Protein AF-A0A0N4UDX7-F1 (afdb_monomer)

Radius of gyration: 14.21 Å; Cα contacts (8 Å, |Δi|>4): 284; chains: 1; bounding box: 37×34×41 Å

Sequence (133 aa):
MCADGSTQYSYRESINDFSKIEVAGKAIMSLNCESLGPSGANICVCTPSRICYRGNNTGMSILLASYCTKDLIPLCGVYGKISGNNADDALVSNNHPPITVGSQFAAGSLKPIPNGFINIASVSCGNCAPVLC

Foldseek 3Di:
DPPPPDDDDDDPDADQAVVCCVVVVQFPDKDQQCPPDPRGFWKWFAAPVQFIWTWPDRQKMKTWHFYFHPVPPTDTAIKIQMDGDDQQTWTDGPPDDTQTNPQQDDVPGSRGDVPNIGGTPDMDTHDDDGDDD

Secondary structure (DSSP, 8-state):
--TT---PPPPS-----HHHHHHTT--SEEEE-TTSSTT---EEEE-TTS-EEEESSTT-EEEEEEEEESSSTTEEEEEEEEE-SSTT-EEE-SSS--EEGGGSB-TTS-PBPTTTS-B-SEEEESS------

Structure (mmCIF, N/CA/C/O backbone):
data_AF-A0A0N4UDX7-F1
#
_entry.id   AF-A0A0N4UDX7-F1
#
loop_
_atom_site.group_PDB
_atom_site.id
_atom_site.type_symbol
_atom_site.label_atom_id
_atom_site.label_alt_id
_atom_site.label_comp_id
_atom_site.label_asym_id
_atom_site.label_entity_id
_atom_site.label_seq_id
_atom_site.pdbx_PDB_ins_code
_atom_site.Cartn_x
_atom_site.Cartn_y
_atom_site.Cartn_z
_atom_site.occupancy
_atom_site.B_iso_or_equiv
_atom_site.auth_seq_id
_atom_site.auth_comp_id
_atom_site.auth_asym_id
_atom_site.auth_atom_id
_atom_site.pdbx_PDB_model_num
ATOM 1 N N . MET A 1 1 ? -22.755 -10.085 -2.906 1.00 30.58 1 MET A N 1
ATOM 2 C CA . MET A 1 1 ? -22.379 -9.454 -4.187 1.00 30.58 1 MET A CA 1
ATOM 3 C C . MET A 1 1 ? -22.603 -7.966 -4.023 1.00 30.58 1 MET A C 1
ATOM 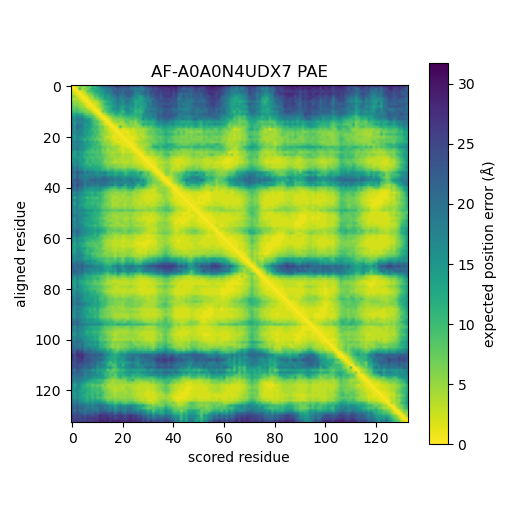5 O O . MET A 1 1 ? -23.738 -7.586 -3.767 1.00 30.58 1 MET A O 1
ATOM 9 N N . CYS A 1 2 ? -21.547 -7.155 -4.063 1.00 35.22 2 CYS A N 1
ATOM 10 C CA . CYS A 1 2 ? -21.717 -5.714 -4.241 1.00 35.22 2 CYS A CA 1
ATOM 11 C C . CYS A 1 2 ? -22.194 -5.481 -5.681 1.00 35.22 2 CYS A C 1
ATOM 13 O O . CYS A 1 2 ? -21.813 -6.237 -6.580 1.00 35.22 2 CYS A O 1
ATOM 15 N N . ALA A 1 3 ? -23.090 -4.519 -5.885 1.00 37.66 3 ALA A N 1
ATOM 16 C CA . ALA A 1 3 ? -23.877 -4.403 -7.115 1.00 37.66 3 ALA A CA 1
ATOM 17 C C . ALA A 1 3 ? -23.062 -3.984 -8.358 1.00 37.66 3 ALA A C 1
ATOM 19 O O . ALA A 1 3 ? -23.605 -3.960 -9.459 1.00 37.66 3 ALA A O 1
ATOM 20 N N . ASP A 1 4 ? -21.772 -3.686 -8.206 1.00 41.84 4 ASP A N 1
ATOM 21 C CA . ASP A 1 4 ? -20.921 -3.055 -9.216 1.00 41.84 4 ASP A CA 1
ATOM 22 C C . ASP A 1 4 ? -19.752 -3.928 -9.715 1.00 41.84 4 ASP A C 1
ATOM 24 O O . ASP A 1 4 ? -18.905 -3.465 -10.476 1.00 41.84 4 ASP A O 1
ATOM 28 N N . GLY A 1 5 ? -19.704 -5.208 -9.331 1.00 33.12 5 GLY A N 1
ATOM 29 C CA . GLY A 1 5 ? -18.644 -6.127 -9.760 1.00 33.12 5 GLY A CA 1
ATOM 30 C C . GLY A 1 5 ? -17.370 -6.070 -8.911 1.00 33.12 5 GLY A C 1
ATOM 31 O O . GLY A 1 5 ? -16.365 -6.674 -9.286 1.00 33.12 5 GLY A O 1
ATOM 32 N N . SER A 1 6 ? -17.397 -5.405 -7.753 1.00 37.47 6 SER A N 1
ATOM 33 C CA . SER A 1 6 ? -16.295 -5.481 -6.793 1.00 37.47 6 SER A CA 1
ATOM 34 C C . SER A 1 6 ? -16.147 -6.888 -6.183 1.00 37.47 6 SER A C 1
ATOM 36 O O . SER A 1 6 ? -17.111 -7.555 -5.786 1.00 37.47 6 SER A O 1
ATOM 38 N N . THR A 1 7 ? -14.899 -7.364 -6.121 1.00 44.91 7 THR A N 1
ATOM 39 C CA . THR A 1 7 ? -14.547 -8.688 -5.595 1.00 44.91 7 THR A CA 1
ATOM 40 C C . THR A 1 7 ? -14.699 -8.718 -4.074 1.00 44.91 7 THR A C 1
ATOM 42 O O . THR A 1 7 ? -13.936 -8.079 -3.351 1.00 44.91 7 THR A O 1
ATOM 45 N N . GLN A 1 8 ? -15.659 -9.495 -3.565 1.00 42.19 8 GLN A N 1
ATOM 46 C CA . GLN A 1 8 ? -15.734 -9.814 -2.137 1.00 42.19 8 GLN A CA 1
ATOM 47 C C . GLN A 1 8 ? -14.728 -10.919 -1.802 1.00 42.19 8 GLN A C 1
ATOM 49 O O . GLN A 1 8 ? -14.833 -12.041 -2.299 1.00 42.19 8 GLN A O 1
ATOM 54 N N . TYR A 1 9 ? -13.773 -10.623 -0.924 1.00 47.94 9 TYR A N 1
ATOM 55 C CA . TYR A 1 9 ? -12.819 -11.613 -0.432 1.00 47.94 9 TYR A CA 1
ATOM 56 C C . TYR A 1 9 ? -13.367 -12.300 0.817 1.00 47.94 9 TYR A C 1
ATOM 58 O O . TYR A 1 9 ? -13.677 -11.653 1.814 1.00 47.94 9 TYR A O 1
ATOM 66 N N . SER A 1 10 ? -13.506 -13.625 0.752 1.00 45.38 10 SER A N 1
ATOM 67 C CA . SER A 1 10 ? -13.943 -14.443 1.886 1.00 45.38 10 SER A CA 1
ATOM 68 C C . SER A 1 10 ? -12.745 -15.012 2.641 1.00 45.38 10 SER A C 1
ATOM 70 O O . SER A 1 10 ? -11.869 -15.651 2.059 1.00 45.38 10 SER A O 1
ATOM 72 N N . TYR A 1 11 ? -12.730 -14.789 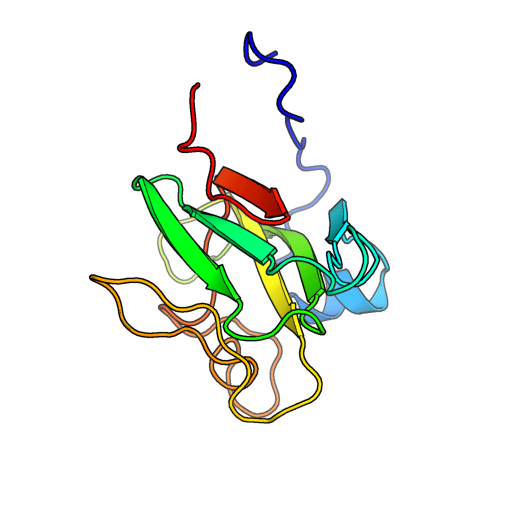3.953 1.00 49.38 11 TYR A N 1
ATOM 73 C CA . TYR A 1 11 ? -11.699 -15.244 4.881 1.00 49.38 11 TYR A CA 1
ATOM 74 C C . TYR A 1 11 ? -11.748 -16.771 5.025 1.00 49.38 11 TYR A C 1
ATOM 76 O O . TYR A 1 11 ? -12.754 -17.307 5.485 1.00 49.38 11 TYR A O 1
ATOM 84 N N . ARG A 1 12 ? -10.674 -17.486 4.665 1.00 47.91 12 ARG A N 1
ATOM 85 C CA . ARG A 1 12 ? -10.526 -18.905 5.050 1.00 47.91 12 ARG A CA 1
ATOM 86 C C . ARG A 1 12 ? -9.762 -19.082 6.361 1.00 47.91 12 ARG A C 1
ATOM 88 O O . ARG A 1 12 ? -10.064 -20.010 7.100 1.00 47.91 12 ARG A O 1
ATOM 95 N N . GLU A 1 13 ? -8.812 -18.198 6.670 1.00 53.88 13 GLU A N 1
ATOM 96 C CA . GLU A 1 13 ? -7.964 -18.306 7.861 1.00 53.88 13 GLU A CA 1
ATOM 97 C C . GLU A 1 13 ? -7.596 -16.927 8.425 1.00 53.88 13 GLU A C 1
ATOM 99 O O . GLU A 1 13 ? -7.235 -16.013 7.682 1.00 53.88 13 GLU A O 1
ATOM 104 N N . SER A 1 14 ? -7.652 -16.783 9.753 1.00 55.31 14 SER A N 1
ATOM 105 C CA . SER A 1 14 ? -7.130 -15.612 10.463 1.00 55.31 14 SER A CA 1
ATOM 106 C C . SER A 1 14 ? -5.610 -15.712 10.561 1.00 55.31 14 SER A C 1
ATOM 108 O O . SER A 1 14 ? -5.074 -16.429 11.408 1.00 55.31 14 SER A O 1
ATOM 110 N N . ILE A 1 15 ? -4.902 -14.991 9.696 1.00 61.47 15 ILE A N 1
ATOM 111 C CA . ILE A 1 15 ? -3.450 -14.862 9.791 1.00 61.47 15 ILE A CA 1
ATOM 112 C C . ILE A 1 15 ? -3.137 -13.556 10.529 1.00 61.47 15 ILE A C 1
ATOM 114 O O . ILE A 1 15 ? -3.552 -12.486 10.098 1.00 61.47 15 ILE A O 1
ATOM 118 N N . ASN A 1 16 ? -2.407 -13.664 11.645 1.00 66.25 16 ASN A N 1
ATOM 119 C CA . ASN A 1 16 ? -1.982 -12.528 12.485 1.00 66.25 16 ASN A CA 1
ATOM 120 C C . ASN A 1 16 ? -0.508 -12.145 12.242 1.00 66.25 16 ASN A C 1
ATOM 122 O O . ASN A 1 16 ? 0.108 -11.470 13.060 1.00 66.25 16 ASN A O 1
ATOM 126 N N . ASP A 1 17 ? 0.092 -12.663 11.171 1.00 69.25 17 ASP A N 1
ATOM 127 C CA . ASP A 1 17 ? 1.477 -12.399 10.794 1.00 69.25 17 ASP A CA 1
ATOM 128 C C . ASP A 1 17 ? 1.576 -12.292 9.271 1.00 69.25 17 ASP A C 1
ATOM 130 O O . ASP A 1 17 ? 1.399 -13.285 8.560 1.00 69.25 17 ASP A O 1
ATOM 134 N N . PHE A 1 18 ? 1.844 -11.088 8.764 1.00 71.94 18 PHE A N 1
ATOM 135 C CA . PHE A 1 18 ? 1.872 -10.850 7.325 1.00 71.94 18 PHE A CA 1
ATOM 136 C C . PHE A 1 18 ? 3.025 -11.598 6.631 1.00 71.94 18 PHE A C 1
ATOM 138 O O . PHE A 1 18 ? 2.907 -11.942 5.458 1.00 71.94 18 PHE A O 1
ATOM 145 N N . SER A 1 19 ? 4.091 -11.970 7.356 1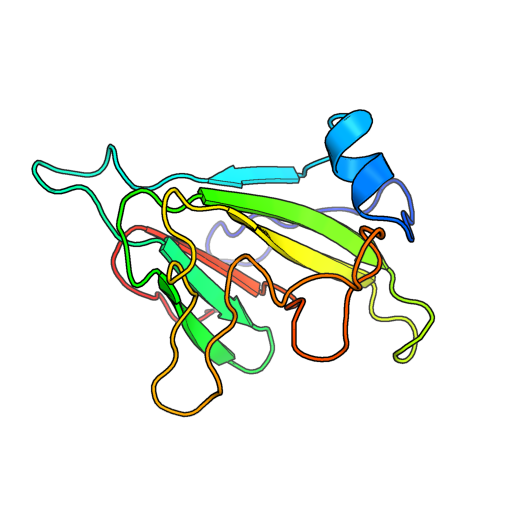.00 69.56 19 SER A N 1
ATOM 146 C CA . SER A 1 19 ? 5.158 -12.820 6.802 1.00 69.56 19 SER A CA 1
ATOM 147 C C . SER A 1 19 ? 4.639 -14.180 6.356 1.00 69.56 19 SER A C 1
ATOM 149 O O . SER A 1 19 ? 5.027 -14.685 5.307 1.00 69.56 19 SER A O 1
ATOM 151 N N . LYS A 1 20 ? 3.704 -14.760 7.115 1.00 69.00 20 LYS A N 1
ATOM 152 C CA . LYS A 1 20 ? 3.108 -16.056 6.784 1.00 69.00 20 LYS A CA 1
ATOM 153 C C . LYS A 1 20 ? 2.243 -15.965 5.541 1.00 69.00 20 LYS A C 1
ATOM 155 O O . LYS A 1 20 ? 2.138 -16.946 4.820 1.00 69.00 20 LYS A O 1
ATOM 160 N N . ILE A 1 21 ? 1.634 -14.809 5.292 1.00 71.50 21 ILE A N 1
ATOM 161 C CA . ILE A 1 21 ? 0.863 -14.559 4.074 1.00 71.50 21 ILE A CA 1
ATOM 162 C C . ILE A 1 21 ? 1.797 -14.569 2.865 1.00 71.50 21 ILE A C 1
ATOM 164 O O . ILE A 1 21 ? 1.525 -15.275 1.896 1.00 71.50 21 ILE A O 1
ATOM 168 N N . GLU A 1 22 ? 2.894 -13.816 2.940 1.00 68.94 22 GLU A N 1
ATOM 169 C CA . GLU A 1 22 ? 3.866 -13.689 1.854 1.00 68.94 22 GLU A CA 1
ATOM 170 C C . GLU A 1 22 ? 4.586 -15.017 1.580 1.00 68.94 22 GLU A C 1
ATOM 172 O O . GLU A 1 22 ? 4.577 -15.499 0.451 1.00 68.94 22 GLU A O 1
ATOM 177 N N . VAL A 1 23 ? 5.115 -15.672 2.619 1.00 71.75 23 VAL A N 1
ATOM 178 C CA . VAL A 1 23 ? 5.849 -16.946 2.500 1.00 71.75 23 VAL A CA 1
ATOM 179 C C . VAL A 1 23 ? 4.940 -18.101 2.077 1.00 71.75 23 VAL A C 1
ATOM 181 O O . VAL A 1 23 ? 5.359 -18.949 1.293 1.00 71.75 23 VAL A O 1
ATOM 184 N N . ALA A 1 24 ? 3.697 -18.158 2.567 1.00 74.44 24 ALA A N 1
ATOM 185 C CA . ALA A 1 24 ? 2.769 -19.226 2.192 1.00 74.44 24 ALA A CA 1
ATOM 186 C C . ALA A 1 24 ? 2.049 -18.969 0.857 1.00 74.44 24 ALA A C 1
ATOM 188 O O . ALA A 1 24 ? 1.223 -19.792 0.465 1.00 74.44 24 ALA A O 1
ATOM 189 N N . GLY A 1 25 ? 2.291 -17.831 0.192 1.00 69.00 25 GLY A N 1
ATOM 190 C CA . GLY A 1 25 ? 1.577 -17.462 -1.032 1.00 69.00 25 GLY A CA 1
ATOM 191 C C . GLY A 1 25 ? 0.068 -17.298 -0.824 1.00 69.00 25 GLY A C 1
ATOM 192 O O . GLY A 1 25 ? -0.713 -17.542 -1.737 1.00 69.00 25 GLY A O 1
ATOM 193 N N . LYS A 1 26 ? -0.360 -16.905 0.384 1.00 73.69 26 LYS A N 1
ATOM 194 C CA . LYS A 1 26 ? -1.777 -16.719 0.755 1.00 73.69 26 LYS A CA 1
ATOM 195 C C . LYS A 1 26 ? -2.283 -15.299 0.495 1.00 73.69 26 LYS A C 1
ATOM 197 O O . LYS A 1 26 ? -3.330 -14.907 1.010 1.00 73.69 26 LYS A O 1
ATOM 202 N N . ALA A 1 27 ? -1.531 -14.513 -0.270 1.00 77.44 27 ALA A N 1
ATOM 203 C CA . ALA A 1 27 ? -2.005 -13.226 -0.734 1.00 77.44 27 ALA A CA 1
ATOM 204 C C . ALA A 1 27 ? -3.239 -13.412 -1.620 1.00 77.44 27 ALA A C 1
ATOM 206 O O . ALA A 1 27 ? -3.346 -14.363 -2.390 1.00 77.44 27 ALA A O 1
ATOM 207 N N . ILE A 1 28 ? -4.166 -12.475 -1.498 1.00 79.50 28 ILE A N 1
ATOM 208 C CA . ILE A 1 28 ? -5.359 -12.410 -2.328 1.00 79.50 28 ILE A CA 1
ATOM 209 C C . ILE A 1 28 ? -4.964 -12.062 -3.763 1.00 79.50 28 ILE A C 1
ATOM 211 O O . ILE A 1 28 ? -5.412 -12.694 -4.716 1.00 79.50 28 ILE A O 1
ATOM 215 N N . MET A 1 29 ? -4.149 -11.018 -3.900 1.00 82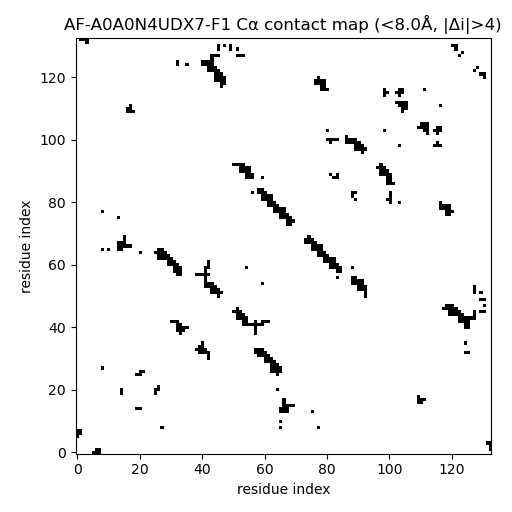.06 29 MET A N 1
ATOM 216 C CA . MET A 1 29 ? -3.663 -10.530 -5.181 1.00 82.06 29 MET A CA 1
ATOM 217 C C . MET A 1 29 ? -2.419 -9.671 -4.983 1.00 82.06 29 MET A C 1
ATOM 219 O O . MET A 1 29 ? -2.255 -9.029 -3.946 1.00 82.06 29 MET A O 1
ATOM 223 N N . SER A 1 30 ? -1.573 -9.627 -6.006 1.00 85.75 30 SER A N 1
ATOM 224 C CA . SER A 1 30 ? -0.541 -8.607 -6.161 1.00 85.75 30 SER A CA 1
ATOM 225 C C . SER A 1 30 ? -0.917 -7.735 -7.350 1.00 85.75 30 SER A C 1
ATOM 227 O O . SER A 1 30 ? -1.291 -8.264 -8.398 1.00 85.75 30 SER A O 1
ATOM 229 N N . LEU A 1 31 ? -0.852 -6.417 -7.190 1.00 88.19 31 LEU A N 1
ATOM 230 C CA . LEU A 1 31 ? -1.121 -5.463 -8.257 1.00 88.19 31 LEU A CA 1
ATOM 231 C C . LEU A 1 31 ? 0.106 -4.586 -8.493 1.00 88.19 31 LEU A C 1
ATOM 233 O O . LEU A 1 31 ? 0.611 -3.962 -7.563 1.00 88.19 31 LEU A O 1
ATOM 237 N N . ASN A 1 32 ? 0.532 -4.510 -9.750 1.00 89.75 32 ASN A N 1
ATOM 238 C CA . ASN A 1 32 ? 1.464 -3.515 -10.269 1.00 89.75 32 ASN A CA 1
ATOM 239 C C . ASN A 1 32 ? 0.788 -2.851 -11.483 1.00 89.75 32 ASN A C 1
ATOM 241 O O . ASN A 1 32 ? 0.175 -3.534 -12.304 1.00 89.75 32 ASN A O 1
ATOM 245 N N . CYS A 1 33 ? 0.874 -1.527 -11.567 1.00 87.81 33 CYS A N 1
ATOM 246 C CA . CYS A 1 33 ? 0.237 -0.707 -12.593 1.00 87.81 33 CYS A CA 1
ATOM 247 C C . CYS A 1 33 ? 1.231 -0.160 -13.644 1.00 87.81 33 CYS A C 1
ATOM 249 O O . CYS A 1 33 ? 0.824 0.566 -14.551 1.00 87.81 33 CYS A O 1
ATOM 251 N N . GLU A 1 34 ? 2.515 -0.517 -13.561 1.00 86.75 34 GLU A N 1
ATOM 252 C CA . GLU A 1 34 ? 3.602 -0.059 -14.441 1.00 86.75 34 GLU A CA 1
ATOM 253 C C . GLU A 1 34 ? 3.360 -0.372 -15.925 1.00 86.75 34 GLU A C 1
ATOM 255 O O . GLU A 1 34 ? 3.745 0.399 -16.796 1.00 86.75 34 GLU A O 1
ATOM 260 N N . SER A 1 35 ? 2.669 -1.472 -16.232 1.00 83.50 35 SER A N 1
ATOM 261 C CA . SER A 1 35 ? 2.391 -1.893 -17.614 1.00 83.50 35 SER A CA 1
ATOM 262 C C . SER A 1 35 ? 1.200 -1.178 -18.268 1.00 83.50 35 SER A C 1
ATOM 264 O O . SER A 1 35 ? 0.893 -1.427 -19.436 1.00 83.50 35 SER A O 1
ATOM 266 N N . LEU A 1 36 ? 0.499 -0.300 -17.542 1.00 77.62 36 LEU A N 1
ATOM 267 C CA . LEU A 1 36 ? -0.707 0.354 -18.045 1.00 77.62 36 LEU A CA 1
ATOM 268 C C . LEU A 1 36 ? -0.384 1.654 -18.778 1.00 77.62 36 LEU A C 1
ATOM 270 O O . LEU A 1 36 ? -0.255 2.721 -18.180 1.00 77.62 36 LEU A O 1
ATOM 274 N N . GLY A 1 37 ? -0.333 1.557 -20.104 1.00 71.88 37 GLY A N 1
ATOM 275 C CA . GLY A 1 37 ? -0.045 2.683 -20.988 1.00 71.88 37 GLY A CA 1
ATOM 276 C C . GLY A 1 37 ? 1.457 2.964 -21.133 1.00 71.88 37 GLY A C 1
ATOM 277 O O . GLY A 1 37 ? 2.281 2.313 -20.497 1.00 71.88 37 GLY A O 1
ATOM 278 N N . PRO A 1 38 ? 1.837 3.933 -21.984 1.00 74.69 38 PRO A N 1
ATOM 279 C CA . PRO A 1 38 ? 3.236 4.160 -22.359 1.00 74.69 38 PRO A CA 1
ATOM 280 C C . PRO A 1 38 ? 4.124 4.667 -21.213 1.00 74.69 38 PRO A C 1
ATOM 282 O O . PRO A 1 38 ? 5.342 4.558 -21.302 1.00 74.69 38 PRO A O 1
ATOM 285 N N . SER A 1 39 ? 3.536 5.224 -20.151 1.00 78.31 39 SER A N 1
ATOM 286 C CA . SER A 1 39 ? 4.261 5.736 -18.977 1.00 78.31 39 SER A CA 1
ATOM 287 C C . SER A 1 39 ? 3.971 4.946 -17.698 1.00 78.31 39 SER A C 1
ATOM 289 O O . SER A 1 39 ? 4.434 5.334 -16.628 1.00 78.31 39 SER A O 1
ATOM 291 N N . GLY A 1 40 ? 3.187 3.870 -17.797 1.00 82.56 40 GLY A N 1
ATOM 292 C CA . GLY A 1 40 ? 2.590 3.208 -16.644 1.00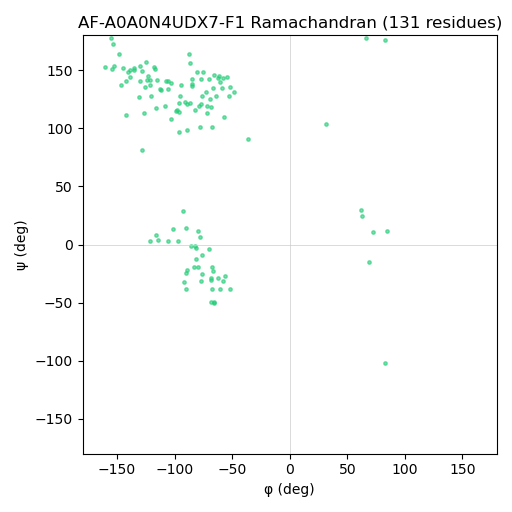 82.56 40 GLY A CA 1
ATOM 293 C C . GLY A 1 40 ? 1.561 4.075 -15.917 1.00 82.56 40 GLY A C 1
ATOM 294 O O . GLY A 1 40 ? 1.312 5.236 -16.256 1.00 82.56 40 GLY A O 1
ATOM 295 N N . ALA A 1 41 ? 0.952 3.499 -14.885 1.00 86.12 41 ALA A N 1
ATOM 296 C CA . ALA A 1 41 ? 0.017 4.191 -14.014 1.00 86.12 41 ALA A CA 1
ATOM 297 C C . ALA A 1 41 ? 0.418 4.014 -12.547 1.00 86.12 41 ALA A C 1
ATOM 299 O O . ALA A 1 41 ? 0.965 2.987 -12.160 1.00 86.12 41 ALA A O 1
ATOM 300 N N . ASN A 1 42 ? 0.117 5.004 -11.708 1.00 89.38 42 ASN A N 1
ATOM 301 C CA . ASN A 1 42 ? 0.317 4.869 -10.267 1.00 89.38 42 ASN A CA 1
ATOM 302 C C . ASN A 1 42 ? -0.795 4.009 -9.667 1.00 89.38 42 ASN A C 1
ATOM 304 O O . ASN A 1 42 ? -1.962 4.153 -10.041 1.00 89.38 42 ASN A O 1
ATOM 308 N N . ILE A 1 43 ? -0.459 3.169 -8.691 1.00 91.06 43 ILE A N 1
ATOM 309 C CA . ILE A 1 43 ? -1.468 2.498 -7.867 1.00 91.06 43 ILE A CA 1
ATOM 310 C C . ILE A 1 43 ? -2.288 3.560 -7.138 1.00 91.06 43 ILE A C 1
ATOM 312 O O . ILE A 1 43 ? -1.742 4.540 -6.634 1.00 91.06 43 ILE A O 1
ATOM 316 N N . CYS A 1 44 ? -3.592 3.354 -7.036 1.00 90.25 44 CYS A N 1
ATOM 317 C CA . CYS A 1 44 ? -4.413 4.038 -6.059 1.00 90.25 44 CYS A CA 1
ATOM 318 C C . CYS A 1 44 ? -5.109 3.035 -5.147 1.00 90.25 44 CYS A C 1
ATOM 320 O O . CYS A 1 44 ? -5.655 2.034 -5.608 1.00 90.25 44 CYS A O 1
ATOM 322 N N . VAL A 1 45 ? -5.125 3.339 -3.854 1.00 90.25 45 VAL A N 1
ATOM 323 C CA . VAL A 1 45 ? -5.859 2.592 -2.839 1.00 90.25 45 VAL A CA 1
ATOM 324 C C . VAL A 1 45 ? -6.797 3.510 -2.085 1.00 90.25 45 VAL A C 1
ATOM 326 O O . VAL A 1 45 ? -6.425 4.632 -1.754 1.00 90.25 45 VAL A O 1
ATOM 329 N N . CYS A 1 46 ? -7.989 3.028 -1.758 1.00 89.19 46 CYS A N 1
ATOM 330 C CA . CYS A 1 46 ? -8.893 3.728 -0.858 1.00 89.19 46 CYS A CA 1
ATOM 331 C C . CYS A 1 46 ? -9.233 2.853 0.346 1.00 89.19 46 CYS A C 1
ATOM 333 O O . CYS A 1 46 ? -9.406 1.640 0.226 1.00 89.19 46 CYS A O 1
ATOM 335 N N . THR A 1 47 ? -9.329 3.475 1.516 1.00 87.12 47 THR A N 1
ATOM 336 C CA . THR A 1 47 ? -9.699 2.822 2.773 1.00 87.12 47 THR A CA 1
ATOM 337 C C . THR A 1 47 ? -11.221 2.807 2.956 1.00 87.12 47 THR A C 1
ATOM 339 O O . THR A 1 47 ? -11.927 3.599 2.321 1.00 87.12 47 THR A O 1
ATOM 342 N N . PRO A 1 48 ? -11.759 1.971 3.867 1.00 82.81 48 PRO A N 1
ATOM 343 C CA . PRO A 1 48 ? -13.185 1.995 4.213 1.00 82.81 48 PRO A CA 1
ATOM 344 C C . PRO A 1 48 ? -13.685 3.366 4.695 1.00 82.81 48 PRO A C 1
ATOM 346 O O . PRO A 1 48 ? -14.841 3.717 4.480 1.00 82.81 48 PRO A O 1
ATOM 349 N N . SER A 1 49 ? -12.800 4.181 5.277 1.00 84.25 49 SER A N 1
ATOM 350 C CA . SER A 1 49 ? -13.092 5.555 5.706 1.00 84.25 49 SER A CA 1
ATOM 351 C C . SER A 1 49 ? -13.067 6.578 4.560 1.00 84.25 49 SER A C 1
ATOM 353 O O . SER A 1 49 ? -13.067 7.778 4.819 1.00 84.25 49 SER A O 1
ATOM 355 N N . ARG A 1 50 ? -13.029 6.126 3.296 1.00 82.69 50 ARG A N 1
ATOM 356 C CA . ARG A 1 50 ? -12.974 6.959 2.078 1.00 82.69 50 ARG A CA 1
ATOM 357 C C . ARG A 1 50 ? -11.720 7.830 1.961 1.00 82.69 50 ARG A C 1
ATOM 359 O O . ARG A 1 50 ? -11.727 8.842 1.264 1.00 82.69 50 ARG A O 1
ATOM 366 N N . ILE A 1 51 ? -10.629 7.428 2.610 1.00 87.38 51 ILE A N 1
ATOM 367 C CA . ILE A 1 51 ? -9.322 8.056 2.411 1.00 87.38 51 ILE A CA 1
ATOM 368 C C . ILE A 1 51 ? -8.666 7.362 1.231 1.00 87.38 51 ILE A C 1
ATOM 370 O O . ILE A 1 51 ? -8.467 6.151 1.283 1.00 87.38 51 ILE A O 1
ATOM 374 N N . CYS A 1 52 ? -8.313 8.115 0.196 1.00 90.19 52 CYS A N 1
ATOM 375 C CA . CYS A 1 52 ? -7.581 7.577 -0.940 1.00 90.19 52 CYS A CA 1
ATOM 376 C C . CYS A 1 52 ? -6.119 8.024 -0.909 1.00 90.19 52 CYS A C 1
ATOM 378 O O . CYS A 1 52 ? -5.807 9.174 -0.575 1.00 90.19 52 CYS A O 1
ATOM 380 N N . TYR A 1 53 ? -5.246 7.095 -1.277 1.00 92.00 53 TYR A N 1
ATOM 381 C CA . TYR A 1 53 ? -3.822 7.295 -1.452 1.00 92.00 53 TYR A CA 1
ATOM 382 C C . TYR A 1 53 ? -3.419 6.902 -2.863 1.00 92.00 53 TYR A C 1
ATOM 384 O O . TYR A 1 53 ? -3.927 5.926 -3.413 1.00 92.00 53 TYR A O 1
ATOM 392 N N . ARG A 1 54 ? -2.450 7.618 -3.421 1.00 92.19 54 ARG A N 1
ATOM 393 C CA . ARG A 1 54 ? -1.833 7.300 -4.704 1.00 92.19 54 ARG A CA 1
ATOM 394 C C . ARG A 1 54 ? -0.370 6.945 -4.490 1.00 92.19 54 ARG A C 1
ATOM 396 O O . ARG A 1 54 ? 0.294 7.586 -3.687 1.00 92.19 54 ARG A O 1
ATOM 403 N N . GLY A 1 55 ? 0.140 5.964 -5.219 1.00 93.06 55 GLY A N 1
ATOM 404 C CA . GLY A 1 55 ? 1.576 5.763 -5.344 1.00 93.06 55 GLY A CA 1
ATOM 405 C C . GLY A 1 55 ? 2.213 7.019 -5.930 1.00 93.06 55 GLY A C 1
ATOM 406 O O . GLY A 1 55 ? 1.694 7.601 -6.886 1.00 93.06 55 GLY A O 1
ATOM 407 N N . ASN A 1 56 ? 3.318 7.460 -5.348 1.00 92.75 56 ASN A N 1
ATOM 408 C CA . ASN A 1 56 ? 4.131 8.531 -5.920 1.00 92.75 56 ASN A CA 1
ATOM 409 C C . ASN A 1 56 ? 4.990 8.053 -7.107 1.00 92.75 56 ASN A C 1
ATOM 411 O O . ASN A 1 56 ? 5.565 8.887 -7.801 1.00 92.75 56 ASN A O 1
ATOM 415 N N . ASN A 1 57 ? 5.043 6.742 -7.358 1.00 91.25 57 ASN A N 1
ATOM 416 C CA . ASN A 1 57 ? 5.835 6.118 -8.408 1.00 91.25 57 ASN A CA 1
ATOM 417 C C . ASN A 1 57 ? 5.045 4.990 -9.107 1.00 91.25 57 ASN A C 1
ATOM 419 O O . ASN A 1 57 ? 4.268 4.271 -8.470 1.00 91.25 57 ASN A O 1
ATOM 423 N N . THR A 1 58 ? 5.246 4.833 -10.419 1.00 89.25 58 THR A N 1
ATOM 424 C CA . THR A 1 58 ? 4.572 3.831 -11.261 1.00 89.25 58 THR A CA 1
ATOM 425 C C . THR A 1 58 ? 5.143 2.427 -11.076 1.00 89.25 58 THR A C 1
ATOM 427 O O . THR A 1 58 ? 4.412 1.461 -11.260 1.00 89.25 58 THR A O 1
ATOM 430 N N . GLY A 1 59 ? 6.406 2.306 -10.647 1.00 89.75 59 GLY A N 1
ATOM 431 C CA . GLY A 1 59 ? 7.059 1.024 -10.339 1.00 89.75 59 GLY A CA 1
ATOM 432 C C . GLY A 1 59 ? 6.660 0.417 -8.989 1.00 89.75 59 GLY A C 1
ATOM 433 O O . GLY A 1 59 ? 7.258 -0.562 -8.544 1.00 89.75 59 GLY A O 1
ATOM 434 N N . MET A 1 60 ? 5.685 1.009 -8.297 1.00 91.62 60 MET A N 1
ATOM 435 C CA . MET A 1 60 ? 5.178 0.464 -7.044 1.00 91.62 60 MET A CA 1
ATOM 436 C C . MET A 1 60 ? 4.271 -0.742 -7.294 1.00 91.62 60 MET A C 1
ATOM 438 O O . MET A 1 60 ? 3.517 -0.802 -8.265 1.00 91.62 60 MET A O 1
ATOM 442 N N . SER A 1 61 ? 4.284 -1.673 -6.347 1.00 91.25 61 SER A N 1
ATOM 443 C CA . SER A 1 61 ? 3.345 -2.789 -6.276 1.00 91.25 61 SER A CA 1
ATOM 444 C C . SER A 1 61 ? 2.646 -2.823 -4.921 1.00 91.25 61 SER A C 1
ATOM 446 O O . SER A 1 61 ? 3.146 -2.288 -3.929 1.00 91.25 61 SER A O 1
ATOM 448 N N . ILE A 1 62 ? 1.473 -3.446 -4.872 1.00 90.25 62 ILE A N 1
ATOM 449 C CA . ILE A 1 62 ? 0.755 -3.708 -3.628 1.00 90.25 62 ILE A CA 1
ATOM 450 C C . ILE A 1 62 ? 0.318 -5.166 -3.563 1.00 90.25 62 ILE A C 1
ATOM 452 O O . ILE A 1 62 ? -0.350 -5.676 -4.460 1.00 90.25 62 ILE A O 1
ATOM 456 N N . LEU A 1 63 ? 0.677 -5.823 -2.467 1.00 88.38 63 LEU A N 1
ATOM 457 C CA . LEU A 1 63 ? 0.230 -7.160 -2.118 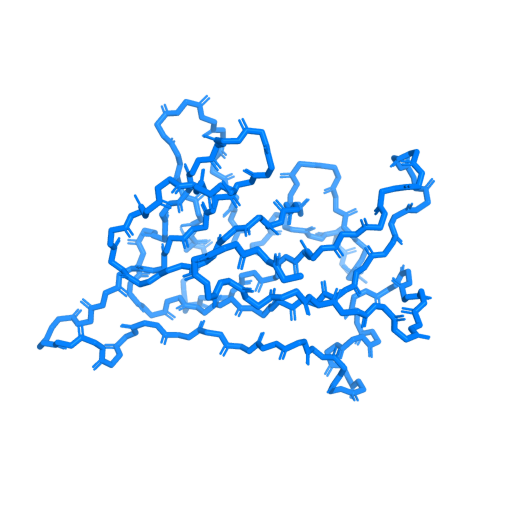1.00 88.38 63 LEU A CA 1
ATOM 458 C C . LEU A 1 63 ? -0.957 -7.049 -1.163 1.00 88.38 63 LEU A C 1
ATOM 460 O O . LEU A 1 63 ? -0.805 -6.584 -0.034 1.00 88.38 63 LEU A O 1
ATOM 464 N N . LEU A 1 64 ? -2.132 -7.475 -1.608 1.00 86.81 64 LEU A N 1
ATOM 465 C CA . LEU A 1 64 ? -3.349 -7.489 -0.807 1.00 86.81 64 LEU A CA 1
ATOM 466 C C . LEU A 1 64 ? -3.540 -8.848 -0.155 1.00 86.81 64 LEU A C 1
ATOM 468 O O . LEU A 1 64 ? -3.382 -9.886 -0.801 1.00 86.81 64 LEU A O 1
ATOM 472 N N . ALA A 1 65 ? -3.935 -8.852 1.112 1.00 83.25 65 ALA A N 1
ATOM 473 C CA . ALA A 1 65 ? -4.252 -10.080 1.814 1.00 83.25 65 ALA A CA 1
ATOM 474 C C . ALA A 1 65 ? -5.265 -9.889 2.938 1.00 83.25 65 ALA A C 1
ATOM 476 O O . ALA A 1 65 ? -5.364 -8.823 3.544 1.00 83.25 65 ALA A O 1
ATOM 477 N N . SER A 1 66 ? -5.992 -10.962 3.242 1.00 79.62 66 SER A N 1
ATOM 478 C CA . SER A 1 66 ? -6.836 -11.027 4.429 1.00 79.62 66 SER A CA 1
ATOM 479 C C . SER A 1 66 ? -5.963 -11.073 5.678 1.00 79.62 66 SER A C 1
ATOM 481 O O . SER A 1 66 ? -5.121 -11.960 5.817 1.00 79.62 66 SER A O 1
ATOM 483 N N . TYR A 1 67 ? -6.187 -10.145 6.602 1.00 78.50 67 TYR A N 1
ATOM 484 C CA . TYR A 1 67 ? -5.444 -10.060 7.854 1.00 78.50 67 TYR A CA 1
ATOM 485 C C . TYR A 1 67 ? -6.380 -9.657 8.994 1.00 78.50 67 TYR A C 1
ATOM 487 O O . TYR A 1 67 ? -7.267 -8.822 8.812 1.00 78.50 67 TYR A O 1
ATOM 495 N N . CYS A 1 68 ? -6.187 -10.259 10.166 1.00 75.75 68 CYS A N 1
ATOM 496 C CA . CYS A 1 68 ? -6.899 -9.893 11.386 1.00 75.75 68 CYS A CA 1
ATOM 497 C C . CYS A 1 68 ? -5.879 -9.367 12.399 1.00 75.75 68 CYS A C 1
ATOM 499 O O 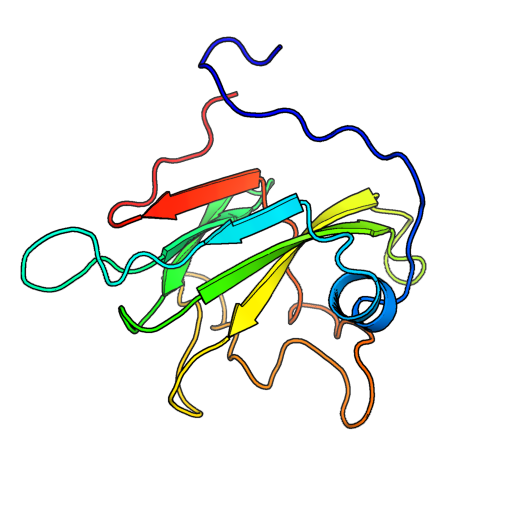. CYS A 1 68 ? -4.980 -10.093 12.821 1.00 75.75 68 CYS A O 1
ATOM 501 N N . THR A 1 69 ? -6.008 -8.103 12.800 1.00 68.00 69 THR A N 1
ATOM 502 C CA . THR A 1 69 ? -5.186 -7.550 13.886 1.00 68.00 69 THR A CA 1
ATOM 503 C C . THR A 1 69 ? -5.818 -7.854 15.243 1.00 68.00 69 TH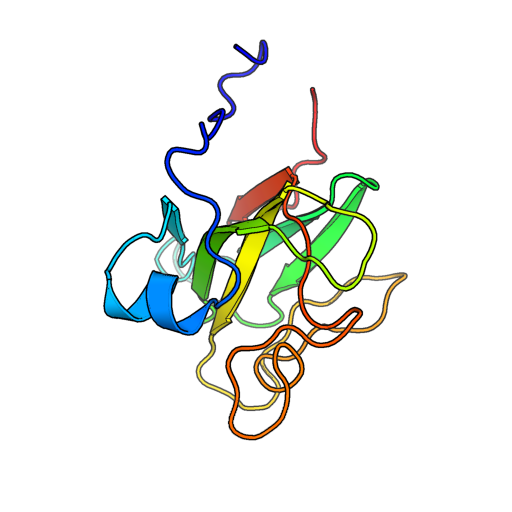R A C 1
ATOM 505 O O . THR A 1 69 ? -7.030 -7.740 15.397 1.00 68.00 69 THR A O 1
ATOM 508 N N . LYS A 1 70 ? -5.012 -8.242 16.238 1.00 65.94 70 LYS A N 1
ATOM 509 C CA . LYS A 1 70 ? -5.466 -8.354 17.638 1.00 65.94 70 LYS A CA 1
ATOM 510 C C . LYS A 1 70 ? -5.281 -7.054 18.423 1.00 65.94 70 LYS A C 1
ATOM 512 O O . LYS A 1 70 ? -5.989 -6.842 19.400 1.00 65.94 70 LYS A O 1
ATOM 517 N N . ASP A 1 71 ? -4.350 -6.206 17.991 1.00 63.97 71 ASP A N 1
ATOM 518 C CA . ASP A 1 71 ? -3.857 -5.064 18.775 1.00 63.97 71 ASP A CA 1
ATOM 519 C C . ASP A 1 71 ? -4.759 -3.827 18.657 1.00 63.97 71 ASP A C 1
ATOM 521 O O . ASP A 1 71 ? -4.726 -2.934 19.499 1.00 63.97 71 ASP A O 1
ATOM 525 N N . LEU A 1 72 ? -5.596 -3.782 17.621 1.00 55.91 72 LEU A N 1
ATOM 526 C CA . LEU A 1 72 ? -6.554 -2.713 17.365 1.00 55.91 72 LEU A CA 1
ATOM 527 C C . LEU A 1 72 ? -7.916 -3.373 17.143 1.00 55.91 72 LEU A C 1
ATOM 529 O O . LEU A 1 72 ? -8.244 -3.638 15.997 1.00 55.91 72 LEU A O 1
ATOM 533 N N . ILE A 1 73 ? -8.620 -3.726 18.232 1.00 55.22 73 ILE A N 1
ATOM 534 C CA . ILE A 1 73 ? -10.011 -4.247 18.303 1.00 55.22 73 ILE A CA 1
ATOM 535 C C . ILE A 1 73 ? -10.407 -5.076 17.069 1.00 55.22 73 ILE A C 1
ATOM 537 O O . ILE A 1 73 ? -10.740 -4.470 16.063 1.00 55.22 73 ILE A O 1
ATOM 541 N N . PRO A 1 74 ? -10.450 -6.419 17.127 1.00 53.34 74 PRO A N 1
ATOM 542 C CA . PRO A 1 74 ? -10.347 -7.309 15.964 1.00 53.34 74 PRO A CA 1
ATOM 543 C C . PRO A 1 74 ? -11.014 -6.781 14.685 1.00 53.34 74 PRO A C 1
ATOM 545 O O . PRO A 1 74 ? -12.190 -7.024 14.423 1.00 53.34 74 PRO A O 1
ATOM 548 N N . LEU A 1 75 ? -10.231 -6.067 13.873 1.00 70.44 75 LEU A N 1
ATOM 549 C CA . LEU A 1 75 ? -10.604 -5.671 12.526 1.00 70.44 75 LEU A CA 1
ATOM 550 C C . LEU A 1 75 ? -9.997 -6.716 11.597 1.00 70.44 75 LEU A C 1
ATOM 552 O O . LEU A 1 75 ? -8.810 -6.679 11.270 1.00 70.44 75 LEU A O 1
ATOM 556 N N . CYS A 1 76 ? -10.808 -7.699 11.220 1.00 76.19 76 CYS A N 1
ATOM 557 C CA . CYS A 1 76 ? -10.504 -8.517 10.058 1.00 76.19 76 CYS A CA 1
ATOM 558 C C . CYS A 1 76 ? -10.831 -7.696 8.810 1.00 76.19 76 CYS A C 1
ATOM 560 O O . CYS A 1 76 ? -11.922 -7.139 8.687 1.00 76.19 76 CYS A O 1
ATOM 562 N N . GLY A 1 77 ? -9.866 -7.598 7.907 1.00 80.25 77 GLY A N 1
ATOM 563 C CA . GLY A 1 77 ? -9.975 -6.786 6.705 1.00 80.25 77 GLY A CA 1
ATOM 564 C C . GLY A 1 77 ? -9.064 -7.292 5.603 1.00 80.25 77 GLY A C 1
ATOM 565 O O . GLY A 1 77 ? -8.293 -8.239 5.788 1.00 80.25 77 GLY A O 1
ATOM 566 N N . VAL A 1 78 ? -9.139 -6.627 4.456 1.00 82.69 78 VAL A N 1
ATOM 567 C CA . VAL A 1 78 ? -8.115 -6.744 3.422 1.00 82.69 78 VAL A CA 1
ATOM 568 C C . VAL A 1 78 ? -7.096 -5.661 3.694 1.00 82.69 78 VAL A C 1
ATOM 570 O O . VAL A 1 78 ? -7.439 -4.489 3.741 1.00 82.69 78 VAL A O 1
ATOM 573 N N . TYR A 1 79 ? -5.846 -6.041 3.879 1.00 86.12 79 TYR A N 1
ATOM 574 C CA . TYR A 1 79 ? -4.766 -5.096 4.091 1.00 86.12 79 TYR A CA 1
ATOM 575 C C . TYR A 1 79 ? -3.743 -5.198 2.971 1.00 86.12 79 TYR A C 1
ATOM 577 O O . TYR A 1 79 ? -3.599 -6.248 2.341 1.00 86.12 79 TYR A O 1
ATOM 585 N N . GLY A 1 80 ? -3.047 -4.093 2.724 1.00 86.62 80 GLY A N 1
ATOM 586 C CA . GLY A 1 80 ? -2.044 -3.995 1.675 1.00 86.62 80 GLY A CA 1
ATOM 587 C C . GLY A 1 80 ? -0.633 -3.835 2.220 1.00 86.62 80 GLY A C 1
ATOM 588 O O . GLY A 1 80 ? -0.403 -2.980 3.071 1.00 86.62 80 GLY A O 1
ATOM 589 N N . LYS A 1 81 ? 0.307 -4.612 1.676 1.00 88.06 81 LYS A N 1
ATOM 590 C CA . LYS A 1 81 ? 1.744 -4.337 1.746 1.00 88.06 81 LYS A CA 1
ATOM 591 C C . LYS A 1 81 ? 2.180 -3.683 0.444 1.00 88.06 81 LYS A C 1
ATOM 593 O O . LYS A 1 81 ? 2.143 -4.328 -0.600 1.00 88.06 81 LYS A O 1
ATOM 598 N N . ILE A 1 82 ? 2.621 -2.435 0.495 1.00 90.50 82 ILE A N 1
ATOM 599 C CA . ILE A 1 82 ? 3.267 -1.784 -0.643 1.00 90.50 82 ILE A CA 1
ATOM 600 C C . ILE A 1 82 ? 4.731 -2.191 -0.752 1.00 90.50 82 ILE A C 1
ATOM 602 O O . ILE A 1 82 ? 5.400 -2.487 0.240 1.00 90.50 82 ILE A O 1
ATOM 606 N N . SER A 1 83 ? 5.228 -2.225 -1.976 1.00 91.06 83 SER A N 1
ATOM 607 C CA . SER A 1 83 ? 6.633 -2.425 -2.314 1.00 91.06 83 SER A CA 1
ATOM 608 C C . SER A 1 83 ? 7.000 -1.471 -3.444 1.00 91.06 83 SER A C 1
ATOM 610 O O . SER A 1 83 ? 6.146 -1.098 -4.249 1.00 91.06 83 SER A O 1
ATOM 612 N N . GLY A 1 84 ? 8.256 -1.053 -3.482 1.00 89.88 84 GLY A N 1
ATOM 613 C CA . GLY A 1 84 ? 8.767 -0.097 -4.453 1.00 89.88 84 GLY A CA 1
ATOM 614 C C . GLY A 1 84 ? 10.260 -0.295 -4.675 1.00 89.88 84 GLY A C 1
ATOM 615 O O . GLY A 1 84 ? 10.899 -1.084 -3.976 1.00 89.88 84 GLY A O 1
ATOM 616 N N . ASN A 1 85 ? 10.792 0.418 -5.660 1.00 86.81 85 ASN A N 1
ATOM 617 C CA . ASN A 1 85 ? 12.196 0.364 -6.057 1.00 86.81 85 ASN A CA 1
ATOM 618 C C . ASN A 1 85 ? 13.052 1.379 -5.287 1.00 86.81 85 ASN A C 1
ATOM 620 O O . ASN A 1 85 ? 14.262 1.194 -5.174 1.00 86.81 85 ASN A O 1
ATOM 624 N N . ASN A 1 86 ? 12.435 2.435 -4.747 1.00 87.12 86 ASN A N 1
ATOM 625 C CA . ASN A 1 86 ? 13.114 3.505 -4.023 1.00 87.12 86 ASN A CA 1
ATOM 626 C C . ASN A 1 86 ? 12.667 3.567 -2.559 1.00 87.12 86 ASN A C 1
ATOM 628 O O . ASN A 1 86 ? 11.524 3.262 -2.222 1.00 87.12 86 ASN A O 1
ATOM 632 N N . ALA A 1 87 ? 13.559 4.035 -1.683 1.00 82.31 87 ALA A N 1
ATOM 633 C CA . ALA A 1 87 ? 13.252 4.224 -0.263 1.00 82.31 87 ALA A CA 1
ATOM 634 C C . ALA A 1 87 ? 12.138 5.263 -0.022 1.00 82.31 87 ALA A C 1
ATOM 636 O O . ALA A 1 87 ? 11.392 5.148 0.950 1.00 82.31 87 ALA A O 1
ATOM 637 N N . ASP A 1 88 ? 12.009 6.235 -0.929 1.00 88.00 88 ASP A N 1
ATOM 638 C CA . ASP A 1 88 ? 10.991 7.288 -0.880 1.00 88.00 88 ASP A CA 1
ATOM 639 C C . ASP A 1 88 ? 9.657 6.870 -1.518 1.00 88.00 88 ASP A C 1
ATOM 641 O O . ASP A 1 88 ? 8.707 7.658 -1.536 1.00 88.00 88 ASP A O 1
ATOM 645 N N . ASP A 1 89 ? 9.554 5.646 -2.053 1.00 93.31 89 ASP A N 1
ATOM 646 C CA . ASP A 1 89 ? 8.300 5.158 -2.617 1.00 93.31 89 ASP A CA 1
ATOM 647 C C . ASP A 1 89 ? 7.240 5.064 -1.509 1.00 93.31 89 ASP A C 1
ATOM 649 O O . ASP A 1 89 ? 7.444 4.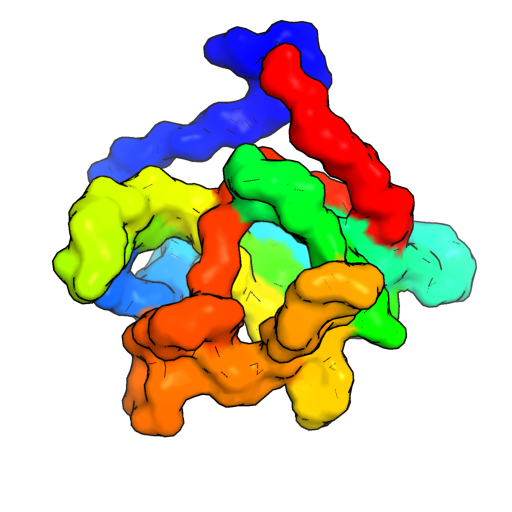490 -0.429 1.00 93.31 89 ASP A O 1
ATOM 653 N N . ALA A 1 90 ? 6.090 5.677 -1.773 1.00 94.31 90 ALA A N 1
ATOM 654 C CA . ALA A 1 90 ? 5.063 5.889 -0.774 1.00 94.31 90 ALA A CA 1
ATOM 655 C C . ALA A 1 90 ? 3.670 6.015 -1.387 1.00 94.31 90 ALA A C 1
ATOM 657 O O . ALA A 1 90 ? 3.472 6.507 -2.499 1.00 94.31 90 ALA A O 1
ATOM 658 N N . LEU A 1 91 ? 2.681 5.619 -0.595 1.00 93.38 91 LEU A N 1
ATOM 659 C CA . LEU A 1 91 ? 1.292 5.990 -0.793 1.00 93.38 91 LEU A CA 1
ATOM 660 C C . LEU A 1 91 ? 1.062 7.375 -0.191 1.00 93.38 91 LEU A C 1
ATOM 662 O O . LEU A 1 91 ? 1.159 7.558 1.022 1.00 93.38 91 LEU A O 1
ATOM 666 N N . VAL A 1 92 ? 0.737 8.345 -1.038 1.00 93.62 92 VAL A N 1
ATOM 667 C CA . VAL A 1 92 ? 0.512 9.742 -0.661 1.00 93.62 92 VAL A CA 1
ATOM 668 C C . VAL A 1 92 ? -0.969 10.096 -0.722 1.00 93.62 92 VAL A C 1
ATOM 670 O O . VAL A 1 92 ? -1.688 9.674 -1.626 1.00 93.62 92 VAL A O 1
ATOM 673 N N . SER A 1 93 ? -1.434 10.889 0.239 1.00 91.00 93 SER A N 1
ATOM 674 C CA . SER A 1 93 ? -2.790 11.440 0.285 1.00 91.00 93 SER A CA 1
ATOM 675 C C . SER A 1 93 ? -2.713 12.945 0.522 1.00 91.00 93 SER A C 1
ATOM 677 O O . SER A 1 93 ? -1.769 13.424 1.143 1.00 91.00 93 SER A O 1
ATOM 679 N N . ASN A 1 94 ? -3.718 13.697 0.074 1.00 87.75 94 ASN A N 1
ATOM 680 C CA . ASN A 1 94 ? -3.746 15.153 0.260 1.00 87.75 94 ASN A CA 1
ATOM 681 C C . ASN A 1 94 ? -3.932 15.564 1.730 1.00 87.75 94 ASN A C 1
ATOM 683 O O . ASN A 1 94 ? -3.474 16.627 2.129 1.00 87.75 94 ASN A O 1
ATOM 687 N N . ASN A 1 95 ? -4.611 14.730 2.526 1.00 87.50 95 ASN A N 1
ATOM 688 C CA . ASN A 1 95 ? -5.057 15.084 3.882 1.00 87.50 95 ASN A CA 1
ATOM 689 C C . ASN A 1 95 ? -4.505 14.150 4.968 1.00 87.50 95 ASN A C 1
ATOM 691 O O . ASN A 1 95 ? -4.890 14.275 6.127 1.00 87.50 95 ASN A O 1
ATOM 695 N N . HIS A 1 96 ? -3.662 13.181 4.602 1.00 88.88 96 HIS A N 1
ATOM 696 C CA . HIS A 1 96 ? -3.158 12.164 5.524 1.00 88.88 96 HIS A CA 1
ATOM 697 C C . HIS A 1 96 ? -1.656 11.957 5.334 1.00 88.88 96 HIS A C 1
ATOM 699 O O . HIS A 1 96 ? -1.166 12.113 4.212 1.00 88.88 96 HIS A O 1
ATOM 705 N N . PRO A 1 97 ? -0.931 11.574 6.401 1.00 90.31 97 PRO A N 1
ATOM 706 C CA . PRO A 1 97 ? 0.486 11.260 6.306 1.00 90.31 97 PRO A CA 1
ATOM 707 C C . PRO A 1 97 ? 0.767 10.191 5.240 1.00 90.31 97 PRO A C 1
ATOM 709 O O . PRO A 1 97 ? -0.041 9.268 5.078 1.00 90.31 97 PRO A O 1
ATOM 712 N N . PRO A 1 98 ? 1.901 10.290 4.529 1.00 91.44 98 PRO A N 1
ATOM 713 C CA . PRO A 1 98 ? 2.297 9.273 3.572 1.00 91.44 98 PRO A CA 1
ATOM 714 C C . PRO A 1 98 ? 2.615 7.950 4.273 1.00 91.44 98 PRO A C 1
ATOM 716 O O . PRO A 1 98 ? 3.174 7.927 5.371 1.00 91.44 98 PRO A O 1
ATOM 719 N N . ILE A 1 99 ? 2.304 6.846 3.603 1.00 91.06 99 ILE A N 1
ATOM 720 C CA . ILE A 1 99 ? 2.701 5.501 4.027 1.00 91.06 99 ILE A CA 1
ATOM 721 C C . ILE A 1 99 ? 3.860 5.092 3.135 1.00 91.06 99 ILE A C 1
ATOM 723 O O . ILE A 1 99 ? 3.670 4.860 1.942 1.00 91.06 99 ILE A O 1
ATOM 727 N N . THR A 1 100 ? 5.062 5.053 3.695 1.00 91.50 100 THR A N 1
ATOM 728 C CA . THR A 1 100 ? 6.268 4.693 2.951 1.00 91.50 100 THR A CA 1
ATOM 729 C C . THR A 1 100 ? 6.444 3.184 2.959 1.00 91.50 100 THR A C 1
ATOM 731 O O . THR A 1 100 ? 5.970 2.496 3.866 1.00 91.50 100 THR A O 1
ATOM 734 N N . VAL A 1 101 ? 7.159 2.644 1.970 1.00 88.31 101 VAL A N 1
ATOM 735 C CA . VAL A 1 101 ? 7.465 1.203 1.920 1.00 88.31 101 VAL A CA 1
ATOM 736 C C . VAL A 1 101 ? 8.083 0.715 3.240 1.00 88.31 101 VAL A C 1
ATOM 738 O O . VAL A 1 101 ? 7.726 -0.361 3.724 1.00 88.31 101 VAL A O 1
ATOM 741 N N . GLY A 1 102 ? 8.937 1.534 3.862 1.00 83.31 102 GLY A N 1
ATOM 742 C CA . GLY A 1 102 ? 9.621 1.218 5.117 1.00 83.31 102 GLY A CA 1
ATOM 743 C C . GLY A 1 102 ? 8.814 1.424 6.405 1.00 83.31 102 GLY A C 1
ATOM 744 O O . GLY A 1 102 ? 9.258 0.950 7.447 1.00 83.31 102 GLY A O 1
ATOM 745 N N . SER A 1 103 ? 7.658 2.101 6.384 1.00 85.19 103 SER A N 1
ATOM 746 C CA . SER A 1 103 ? 6.901 2.425 7.611 1.00 85.19 103 SER A CA 1
ATOM 747 C C . SER A 1 103 ? 5.761 1.457 7.937 1.00 85.19 103 SER A C 1
ATOM 749 O O . SER A 1 103 ? 5.036 1.657 8.912 1.00 85.19 103 SER A O 1
ATOM 751 N N . GLN A 1 104 ? 5.593 0.395 7.148 1.00 82.62 104 GLN A N 1
ATOM 752 C CA . GLN A 1 104 ? 4.442 -0.506 7.266 1.00 82.62 104 GLN A CA 1
ATOM 753 C C . GLN A 1 104 ? 4.546 -1.486 8.436 1.00 82.62 104 GLN A C 1
ATOM 755 O O . GLN A 1 104 ? 3.532 -1.871 9.025 1.00 82.62 104 GLN A O 1
ATOM 760 N N . PHE A 1 105 ? 5.770 -1.888 8.778 1.00 80.12 105 PHE A N 1
ATOM 761 C CA . PHE A 1 105 ? 6.030 -2.933 9.757 1.00 80.12 105 PHE A CA 1
ATOM 762 C C . PHE A 1 105 ? 7.138 -2.544 10.731 1.00 80.12 105 PHE A C 1
ATOM 764 O O . PHE A 1 105 ? 8.028 -1.760 10.403 1.00 80.12 105 PHE A O 1
ATOM 771 N N . ALA A 1 106 ? 7.071 -3.100 11.942 1.00 73.75 106 ALA A N 1
ATOM 772 C CA . ALA A 1 106 ? 8.086 -2.885 12.964 1.00 73.75 106 ALA A CA 1
ATOM 773 C C . ALA A 1 106 ? 9.452 -3.398 12.486 1.00 73.75 106 ALA A C 1
ATOM 775 O O . ALA A 1 106 ? 9.538 -4.416 11.804 1.00 73.75 106 ALA A O 1
ATOM 776 N N . ALA A 1 107 ? 10.538 -2.725 12.873 1.00 72.56 107 ALA A N 1
ATOM 777 C CA . ALA A 1 107 ? 11.884 -3.150 12.495 1.00 72.56 107 ALA A CA 1
ATOM 778 C C . ALA A 1 107 ? 12.123 -4.633 12.851 1.00 72.56 107 ALA A C 1
ATOM 780 O O . ALA A 1 107 ? 11.887 -5.058 13.983 1.00 72.56 107 ALA A O 1
ATOM 781 N N . GLY A 1 108 ? 12.568 -5.426 11.871 1.00 68.56 108 GLY A N 1
ATOM 782 C CA . GLY A 1 108 ? 12.831 -6.861 12.042 1.00 68.56 108 GLY A CA 1
ATOM 783 C C . GLY A 1 108 ? 11.583 -7.743 12.178 1.00 68.56 108 GLY A C 1
ATOM 784 O O . GLY A 1 108 ? 11.701 -8.918 12.521 1.00 68.56 108 GLY A O 1
ATOM 785 N N . SER A 1 109 ? 10.387 -7.214 11.921 1.00 67.56 109 SER A N 1
ATOM 786 C CA . SER A 1 109 ? 9.138 -7.964 11.997 1.00 67.56 109 SER A CA 1
ATOM 787 C C . SER A 1 109 ? 8.205 -7.576 10.853 1.00 67.56 109 SER A C 1
ATOM 789 O O . SER A 1 109 ? 8.181 -6.429 10.442 1.00 67.56 109 SER A O 1
ATOM 791 N N . LEU A 1 110 ? 7.379 -8.504 10.365 1.00 66.69 110 LEU A N 1
ATOM 792 C CA . LEU A 1 110 ? 6.224 -8.175 9.515 1.00 66.69 110 LEU A CA 1
ATOM 793 C C . LEU A 1 110 ? 4.947 -7.994 10.352 1.00 66.69 110 LEU A C 1
ATOM 795 O O . LEU A 1 110 ? 3.832 -8.233 9.886 1.00 66.69 110 LEU A O 1
ATOM 799 N N . LYS A 1 111 ? 5.117 -7.560 11.608 1.00 69.44 111 LYS A N 1
ATOM 800 C CA . LYS A 1 111 ? 4.035 -7.056 12.450 1.00 69.44 111 LYS A CA 1
ATOM 801 C C . LYS A 1 111 ? 3.686 -5.631 12.022 1.00 69.44 111 LYS A C 1
ATOM 803 O O . LYS A 1 111 ? 4.568 -4.769 12.071 1.00 69.44 111 LYS A O 1
ATOM 808 N N . PRO A 1 112 ? 2.434 -5.379 11.618 1.00 69.25 112 PRO A N 1
ATOM 809 C CA . PRO A 1 112 ? 1.962 -4.043 11.284 1.00 69.25 112 PRO A CA 1
ATOM 810 C C . PRO A 1 112 ? 2.243 -3.020 12.390 1.00 69.25 112 PRO A C 1
ATOM 812 O O . PRO A 1 112 ? 1.974 -3.293 13.559 1.00 69.25 112 PRO A O 1
ATOM 815 N N . ILE A 1 113 ? 2.731 -1.832 12.026 1.00 73.31 113 ILE A N 1
ATOM 816 C CA . ILE A 1 113 ? 2.740 -0.671 12.931 1.00 73.31 113 ILE A CA 1
ATOM 817 C C . ILE A 1 113 ? 1.375 0.027 12.818 1.00 73.31 113 ILE A C 1
ATOM 819 O O . ILE A 1 113 ? 0.840 0.128 11.707 1.00 73.31 113 ILE A O 1
ATOM 823 N N . PRO A 1 114 ? 0.800 0.553 13.918 1.00 67.81 114 PRO A N 1
ATOM 824 C CA . PRO A 1 114 ? -0.358 1.440 13.837 1.00 67.81 114 PRO A CA 1
ATOM 825 C C . PRO A 1 114 ? -0.146 2.545 12.788 1.00 67.81 114 PRO A C 1
ATOM 827 O O . PRO A 1 114 ? 0.897 3.191 12.769 1.00 67.81 114 PRO A O 1
ATOM 830 N N . ASN A 1 115 ? -1.130 2.757 11.910 1.00 67.88 115 ASN A N 1
ATOM 831 C CA . ASN A 1 115 ? -1.118 3.719 10.791 1.00 67.88 115 ASN A CA 1
ATOM 832 C C . ASN A 1 115 ? -0.164 3.422 9.617 1.00 67.88 115 ASN A C 1
ATOM 834 O O . ASN A 1 115 ? -0.345 4.008 8.554 1.00 67.88 115 ASN A O 1
ATOM 838 N N . GLY A 1 116 ? 0.809 2.518 9.760 1.00 72.19 116 GLY A N 1
ATOM 839 C CA . GLY A 1 116 ? 1.678 2.091 8.653 1.00 72.19 116 GLY A CA 1
ATOM 840 C C . GLY A 1 116 ? 1.023 1.059 7.734 1.00 72.19 116 GLY A C 1
ATOM 841 O O . GLY A 1 116 ? 1.438 0.866 6.597 1.00 72.19 116 GLY A O 1
ATOM 842 N N . PHE A 1 117 ? -0.020 0.394 8.221 1.00 74.88 117 PHE A N 1
ATOM 843 C CA . PHE A 1 117 ? -0.664 -0.723 7.549 1.00 74.88 117 PHE A CA 1
ATOM 844 C C . PHE A 1 117 ? -2.161 -0.453 7.424 1.00 74.88 117 PHE A C 1
ATOM 846 O O . PHE A 1 117 ? -2.881 -0.369 8.421 1.00 74.88 117 PHE A O 1
ATOM 853 N N . ILE A 1 118 ? -2.627 -0.273 6.191 1.00 81.19 118 ILE A N 1
ATOM 854 C CA . ILE A 1 118 ? -3.977 0.221 5.917 1.00 81.19 118 ILE A CA 1
ATOM 855 C C . ILE A 1 118 ? -4.924 -0.889 5.484 1.00 81.19 118 ILE A C 1
ATOM 857 O O . ILE A 1 118 ? -4.575 -1.754 4.679 1.00 81.19 118 ILE A O 1
ATOM 861 N N . ASN A 1 119 ? -6.150 -0.817 6.004 1.00 84.25 119 ASN A N 1
ATOM 862 C CA . ASN A 1 119 ? -7.274 -1.582 5.487 1.00 84.25 119 ASN A CA 1
ATOM 863 C C . ASN A 1 119 ? -7.701 -0.979 4.141 1.00 84.25 119 ASN A C 1
ATOM 865 O O . ASN A 1 119 ? -7.870 0.237 4.017 1.00 84.25 119 ASN A O 1
ATOM 869 N N . ILE A 1 120 ? -7.864 -1.837 3.147 1.00 86.25 120 ILE A N 1
ATOM 870 C CA . ILE A 1 120 ? -8.113 -1.511 1.754 1.00 86.25 120 ILE A CA 1
ATOM 871 C C . ILE A 1 120 ? -9.563 -1.864 1.435 1.00 86.25 120 ILE A C 1
ATOM 873 O O . ILE A 1 120 ? -9.971 -3.019 1.517 1.00 86.25 120 ILE A O 1
ATOM 877 N N . ALA A 1 121 ? -10.334 -0.857 1.038 1.00 85.06 121 ALA A N 1
ATOM 878 C CA . ALA A 1 121 ? -11.669 -1.035 0.480 1.00 85.06 121 ALA A CA 1
ATOM 879 C C . ALA A 1 121 ? -11.624 -1.191 -1.043 1.00 85.06 121 ALA A C 1
ATOM 881 O O . ALA A 1 121 ? -12.361 -1.999 -1.599 1.00 85.06 121 ALA A O 1
ATOM 882 N N . SER A 1 122 ? -10.748 -0.446 -1.722 1.00 86.12 122 SER A N 1
ATOM 883 C CA . SER A 1 122 ? -10.551 -0.577 -3.164 1.00 86.12 122 SER A CA 1
ATOM 884 C C . SER A 1 122 ? -9.100 -0.349 -3.562 1.00 86.12 122 SER A C 1
ATOM 886 O O . SER A 1 122 ? -8.353 0.379 -2.905 1.00 86.12 122 SER A O 1
ATOM 888 N N . VAL A 1 123 ? -8.713 -0.983 -4.667 1.00 87.75 123 VAL A N 1
ATOM 889 C CA . VAL A 1 123 ? -7.447 -0.756 -5.355 1.00 87.75 123 VAL A CA 1
ATOM 890 C C . VAL A 1 123 ? -7.737 -0.532 -6.836 1.00 87.75 123 VAL A C 1
ATOM 892 O O . VAL A 1 123 ? -8.616 -1.170 -7.410 1.00 87.75 123 VAL A O 1
ATOM 895 N N . SER A 1 124 ? -7.025 0.401 -7.450 1.00 88.62 124 SER A N 1
ATOM 896 C CA . SER A 1 124 ? -7.163 0.751 -8.862 1.00 88.62 124 SER A CA 1
ATOM 897 C C . SER A 1 124 ? -5.820 1.195 -9.428 1.00 88.62 124 SER A C 1
ATOM 899 O O . SER A 1 124 ? -4.894 1.519 -8.684 1.00 88.62 124 SER A O 1
ATOM 901 N N . CYS A 1 125 ? -5.716 1.218 -10.751 1.00 86.75 125 CYS A N 1
ATOM 902 C CA . CYS A 1 125 ? -4.570 1.785 -11.441 1.00 86.75 125 CYS A CA 1
ATOM 903 C C . CYS A 1 125 ? -4.935 3.130 -12.066 1.00 86.75 125 CYS A C 1
ATOM 905 O O . CYS A 1 125 ? -5.968 3.272 -12.720 1.00 86.75 125 CYS A O 1
ATOM 907 N N . GLY A 1 126 ? -4.068 4.123 -11.884 1.00 82.38 126 GLY A N 1
ATOM 908 C CA . GLY A 1 126 ? -4.268 5.475 -12.380 1.00 82.38 126 GLY A CA 1
ATOM 909 C C . GLY A 1 126 ? -5.142 6.288 -11.435 1.00 82.38 126 GLY A C 1
ATOM 910 O O . GLY A 1 126 ? -4.656 6.832 -10.439 1.00 82.38 126 GLY A O 1
ATOM 911 N N . ASN A 1 127 ? -6.418 6.456 -11.774 1.00 81.25 127 ASN A N 1
ATOM 912 C CA . ASN A 1 127 ? -7.326 7.314 -11.015 1.00 81.25 127 ASN A CA 1
ATOM 913 C C . ASN A 1 127 ? -7.938 6.575 -9.830 1.00 81.25 127 ASN A C 1
ATOM 915 O O . ASN A 1 127 ? -8.421 5.457 -9.970 1.00 81.25 127 ASN A O 1
ATOM 919 N N . CYS A 1 128 ? -7.976 7.251 -8.684 1.00 74.31 128 CYS A N 1
ATOM 920 C CA . CYS A 1 128 ? -8.710 6.784 -7.522 1.00 74.31 128 CYS A CA 1
ATOM 921 C C . CYS A 1 128 ? -10.209 6.822 -7.818 1.00 74.31 128 CYS A C 1
ATOM 923 O O . CYS A 1 128 ? -10.818 7.891 -7.765 1.00 74.31 128 CYS A O 1
ATOM 925 N N . ALA A 1 129 ? -10.804 5.674 -8.132 1.00 64.81 129 ALA A N 1
ATOM 926 C CA . ALA A 1 129 ? -12.252 5.549 -8.092 1.00 64.81 129 ALA A CA 1
ATOM 927 C C . ALA A 1 129 ? -12.679 5.535 -6.612 1.00 64.81 129 ALA A C 1
ATOM 929 O O . ALA A 1 129 ? -12.225 4.657 -5.868 1.00 64.81 129 ALA A O 1
ATOM 930 N N . PRO A 1 130 ? -13.493 6.498 -6.137 1.00 56.00 130 PRO A N 1
ATOM 931 C CA . PRO A 1 130 ? -14.048 6.404 -4.796 1.00 56.00 130 PRO A CA 1
ATOM 932 C C . PRO A 1 130 ? -14.851 5.106 -4.671 1.00 56.00 130 PRO A C 1
ATOM 934 O O . PRO A 1 130 ? -15.506 4.681 -5.620 1.00 56.00 130 PRO A O 1
ATOM 937 N N . VAL A 1 131 ? -14.779 4.484 -3.492 1.00 48.25 131 VAL A N 1
ATOM 938 C CA . VAL A 1 131 ? -15.538 3.275 -3.154 1.00 48.25 131 VAL A CA 1
ATOM 939 C C . VAL A 1 131 ? -17.029 3.573 -3.345 1.00 48.25 131 VAL A C 1
ATOM 941 O O . VAL A 1 131 ? -17.603 4.358 -2.585 1.00 48.25 131 VAL A O 1
ATOM 944 N N . LEU A 1 132 ? -17.644 2.981 -4.365 1.00 42.25 132 LEU A N 1
ATOM 945 C CA . LEU A 1 132 ? -19.092 2.899 -4.506 1.00 42.25 132 LEU A CA 1
ATOM 946 C C . LEU A 1 132 ? -19.468 1.509 -3.979 1.00 42.25 132 LEU A C 1
ATOM 948 O O . LEU A 1 132 ? -18.971 0.513 -4.488 1.00 42.25 132 LEU A O 1
ATOM 952 N N . CYS A 1 133 ? -20.226 1.445 -2.885 1.00 39.34 133 CYS A N 1
ATOM 953 C CA . CYS A 1 133 ? -20.790 0.185 -2.391 1.00 39.34 133 CYS A CA 1
ATOM 954 C C . CYS A 1 133 ? -22.120 -0.098 -3.089 1.00 39.34 133 CYS A C 1
ATOM 956 O O . CYS A 1 133 ? -22.877 0.886 -3.272 1.00 39.34 133 CYS A O 1
#

Solvent-accessible surface area (backbone atoms only — not comparable to full-atom values): 7679 Å² total; per-residue (Å²): 131,55,91,82,76,62,84,83,84,79,83,88,66,84,40,77,42,55,53,58,31,65,76,67,65,58,49,75,44,74,48,66,22,42,82,51,63,99,79,27,17,24,39,12,39,26,26,82,86,71,52,56,28,32,37,79,40,29,76,30,34,35,40,29,25,65,35,35,42,79,90,62,74,74,47,70,40,38,32,49,49,58,43,53,91,50,84,82,30,26,36,40,34,97,89,49,83,65,36,34,49,75,50,25,35,41,91,99,43,55,46,68,31,90,84,29,48,49,54,49,66,42,76,39,61,49,63,74,73,74,88,78,121

Mean predicted aligned error: 9.36 Å

pLDDT: mean 76.11, std 15.82, range [30.58, 94.31]

Nearest PDB structures (foldseek):
  7aez-assembly1_A  TM=4.496E-01  e=3.957E+00  Klebsiella pneumoniae
  2yg2-assembly2_B  TM=2.560E-01  e=2.974E+00  Homo sapiens
  9c3d-assembly1_A  TM=3.144E-01  e=5.900E+00  Dyadobacter fermentans DSM 18053

Organism: Dracunculus medinensis (NCBI:txid318479)